Protein AF-A0A9Y1Z9E9-F1 (afdb_monomer_lite)

Structure (mmCIF, N/CA/C/O backbone):
data_AF-A0A9Y1Z9E9-F1
#
_entry.id   AF-A0A9Y1Z9E9-F1
#
loop_
_atom_site.group_PDB
_atom_site.id
_atom_site.type_symbol
_atom_site.label_atom_id
_atom_site.label_alt_id
_atom_site.label_comp_id
_atom_site.label_asym_id
_atom_site.label_entity_id
_atom_site.label_seq_id
_atom_site.pdbx_PDB_ins_code
_atom_site.Cartn_x
_atom_site.Cartn_y
_atom_site.Cartn_z
_atom_site.occupancy
_atom_site.B_iso_or_equiv
_atom_site.auth_seq_id
_atom_site.auth_comp_id
_atom_site.auth_asym_id
_atom_site.auth_atom_id
_atom_site.pdbx_PDB_model_num
ATOM 1 N N . MET A 1 1 ? -18.840 10.116 1.399 1.00 80.88 1 MET A N 1
ATOM 2 C CA . MET A 1 1 ? -19.612 9.793 0.166 1.00 80.88 1 MET A CA 1
ATOM 3 C C . MET A 1 1 ? -18.694 8.866 -0.562 1.00 80.88 1 MET A C 1
ATOM 5 O O . MET A 1 1 ? -17.564 9.270 -0.773 1.00 80.88 1 MET A O 1
ATOM 9 N N . THR A 1 2 ? -19.150 7.664 -0.877 1.00 94.00 2 THR A N 1
ATOM 10 C CA . THR A 1 2 ? -18.256 6.650 -1.423 1.00 94.00 2 THR A CA 1
ATOM 11 C C . THR A 1 2 ? -17.860 6.981 -2.855 1.00 94.00 2 THR A C 1
ATOM 13 O O . THR A 1 2 ? -18.730 7.265 -3.682 1.00 94.00 2 THR A O 1
ATOM 16 N N . THR A 1 3 ? -16.559 6.953 -3.114 1.00 98.12 3 THR A N 1
ATOM 17 C CA . THR A 1 3 ? -15.945 7.113 -4.431 1.00 98.12 3 THR A CA 1
ATOM 18 C C . THR A 1 3 ? -15.678 5.729 -5.013 1.00 98.12 3 THR A C 1
ATOM 20 O O . THR A 1 3 ? -15.091 4.873 -4.351 1.00 98.12 3 THR A O 1
ATOM 23 N N . GLU A 1 4 ? -16.144 5.493 -6.236 1.00 98.44 4 GLU A N 1
ATOM 24 C CA . GLU A 1 4 ? -15.923 4.235 -6.951 1.00 98.44 4 GLU A CA 1
ATOM 25 C C . GLU A 1 4 ? -14.548 4.254 -7.623 1.00 98.44 4 GLU A C 1
ATOM 27 O O . GLU A 1 4 ? -14.185 5.246 -8.248 1.00 98.44 4 GLU A O 1
ATOM 32 N N . ILE A 1 5 ? -13.806 3.155 -7.492 1.00 98.56 5 ILE A N 1
ATOM 33 C CA . ILE A 1 5 ? -12.514 2.930 -8.136 1.00 98.56 5 ILE A CA 1
ATOM 34 C C . ILE A 1 5 ? -12.716 1.886 -9.229 1.00 98.56 5 ILE A C 1
ATOM 36 O O . ILE A 1 5 ? -13.008 0.722 -8.935 1.00 98.56 5 ILE A O 1
ATOM 40 N N . SER A 1 6 ? -12.617 2.308 -10.486 1.00 98.19 6 SER A N 1
ATOM 41 C CA . SER A 1 6 ? -12.849 1.453 -11.655 1.00 98.19 6 SER A CA 1
ATOM 42 C C . SER A 1 6 ? -11.613 1.257 -12.528 1.00 98.19 6 SER A C 1
ATOM 44 O O . SER A 1 6 ? -11.530 0.257 -13.249 1.00 98.19 6 SER A O 1
ATOM 46 N N . ASP A 1 7 ? -10.655 2.175 -12.423 1.00 98.12 7 ASP A N 1
ATOM 47 C CA . ASP A 1 7 ? -9.393 2.154 -13.142 1.00 98.12 7 ASP A CA 1
ATOM 48 C C . ASP A 1 7 ? -8.216 2.636 -12.267 1.00 98.12 7 ASP A C 1
ATOM 50 O O . ASP A 1 7 ? -8.367 2.937 -11.077 1.00 98.12 7 ASP A O 1
ATOM 54 N N . TRP A 1 8 ? -7.011 2.667 -12.839 1.00 97.94 8 TRP A N 1
ATOM 55 C CA . TRP A 1 8 ? -5.820 3.089 -12.105 1.00 97.94 8 TRP A CA 1
ATOM 56 C C . TRP A 1 8 ? -5.775 4.597 -11.842 1.00 97.94 8 TRP A C 1
ATOM 58 O O . TRP A 1 8 ? -5.148 5.017 -10.870 1.00 97.94 8 TRP A O 1
ATOM 68 N N . TYR A 1 9 ? -6.447 5.412 -12.658 1.00 97.19 9 TYR A N 1
ATOM 69 C CA . TYR A 1 9 ? -6.540 6.854 -12.432 1.00 97.19 9 TYR A CA 1
ATOM 70 C C . TYR A 1 9 ? -7.414 7.173 -11.222 1.00 97.19 9 TYR A C 1
ATOM 72 O O . TYR A 1 9 ? -7.063 8.046 -10.425 1.00 97.19 9 TYR A O 1
ATOM 80 N N . ASP A 1 10 ? -8.518 6.448 -11.054 1.00 98.31 10 ASP A N 1
ATOM 81 C CA . ASP A 1 10 ? -9.358 6.537 -9.865 1.00 98.31 10 ASP A CA 1
ATOM 82 C C . ASP A 1 10 ? -8.548 6.163 -8.613 1.00 98.31 10 ASP A C 1
ATOM 84 O O . ASP A 1 10 ? -8.591 6.882 -7.612 1.00 98.31 10 ASP A O 1
ATOM 88 N N . LEU A 1 11 ? -7.773 5.068 -8.674 1.00 97.94 11 LEU A N 1
ATOM 89 C CA . LEU A 1 11 ? -6.939 4.617 -7.554 1.00 97.94 11 LEU A CA 1
ATOM 90 C C . LEU A 1 11 ? -5.855 5.647 -7.202 1.00 97.94 11 LEU A C 1
ATOM 92 O O . LEU A 1 11 ? -5.634 5.934 -6.027 1.00 97.94 11 LEU A O 1
ATOM 96 N N . ASP A 1 12 ? -5.189 6.220 -8.205 1.00 97.31 12 ASP A N 1
ATOM 97 C CA . ASP A 1 12 ? -4.167 7.253 -8.007 1.00 97.31 12 ASP A CA 1
ATOM 98 C C . ASP A 1 12 ? -4.757 8.556 -7.440 1.00 97.31 12 ASP A C 1
ATOM 100 O O . ASP A 1 12 ? -4.150 9.206 -6.589 1.00 97.31 12 ASP A O 1
ATOM 104 N N . SER A 1 13 ? -5.998 8.892 -7.807 1.00 97.31 13 SER A N 1
ATOM 105 C CA . SER A 1 13 ? -6.702 10.086 -7.314 1.00 97.31 13 SER A CA 1
ATOM 106 C C . SER A 1 13 ? -6.998 10.049 -5.807 1.00 97.31 13 SER A C 1
ATOM 108 O O . SER A 1 13 ? -7.330 11.080 -5.221 1.00 97.31 13 SER A O 1
ATOM 110 N N . ILE A 1 14 ? -6.834 8.901 -5.135 1.00 98.19 14 ILE A N 1
ATOM 111 C CA . ILE A 1 14 ? -6.926 8.799 -3.667 1.00 98.19 14 ILE A CA 1
ATOM 112 C C . ILE A 1 14 ? -5.911 9.720 -2.972 1.00 98.19 14 ILE A C 1
ATOM 114 O O . ILE A 1 14 ? -6.175 10.204 -1.870 1.00 98.19 14 ILE A O 1
ATOM 118 N N . ARG A 1 15 ? -4.783 10.039 -3.623 1.00 96.88 15 ARG A N 1
ATOM 119 C CA . ARG A 1 15 ? -3.789 11.003 -3.113 1.00 96.88 15 ARG A CA 1
ATOM 120 C C . ARG A 1 15 ? -4.385 12.374 -2.790 1.00 96.88 15 ARG A C 1
ATOM 122 O O . ARG A 1 15 ? -3.867 13.061 -1.913 1.00 96.88 15 ARG A O 1
ATOM 129 N N . ASP A 1 16 ? -5.462 12.764 -3.470 1.00 97.31 16 ASP A N 1
ATOM 130 C CA . ASP A 1 16 ? -6.105 14.065 -3.281 1.00 97.31 16 ASP A CA 1
ATOM 131 C C . ASP A 1 16 ? -7.059 14.105 -2.069 1.00 97.31 16 ASP A C 1
ATOM 133 O O . ASP A 1 16 ? -7.391 15.194 -1.591 1.00 97.31 16 ASP A O 1
ATOM 137 N N . ASP A 1 17 ? -7.495 12.948 -1.549 1.00 97.94 17 ASP A N 1
ATOM 138 C CA . ASP A 1 17 ? -8.372 12.844 -0.371 1.00 97.94 17 ASP A CA 1
ATOM 139 C C . ASP A 1 17 ? -8.129 11.559 0.443 1.00 97.94 17 ASP A C 1
ATOM 141 O O . ASP A 1 17 ? -8.941 10.642 0.505 1.00 97.94 17 ASP A O 1
ATOM 145 N N . LEU A 1 18 ? -7.026 11.515 1.184 1.00 98.31 18 LEU A N 1
ATOM 146 C CA . LEU A 1 18 ? -6.625 10.356 1.998 1.00 98.31 18 LEU A CA 1
ATOM 147 C C . LEU A 1 18 ? -7.581 9.996 3.163 1.00 98.31 18 LEU A C 1
ATOM 149 O O . LEU A 1 18 ? -7.313 9.061 3.922 1.00 98.31 18 LEU A O 1
ATOM 153 N N . SER A 1 19 ? -8.682 10.735 3.326 1.00 98.06 19 SER A N 1
ATOM 154 C CA . SER A 1 19 ? -9.713 10.513 4.345 1.00 98.06 19 SER A CA 1
ATOM 155 C C . SER A 1 19 ? -11.054 10.022 3.789 1.00 98.06 19 SER A C 1
ATOM 157 O O . SER A 1 19 ? -12.000 9.860 4.561 1.00 98.06 19 SER A O 1
ATOM 159 N N . GLY A 1 20 ? -11.149 9.816 2.472 1.00 97.69 20 GLY A N 1
ATOM 160 C CA . GLY A 1 20 ? -12.379 9.422 1.791 1.00 97.69 20 GLY A CA 1
ATOM 161 C C . GLY A 1 20 ? -12.817 7.971 2.028 1.00 97.69 20 GLY A C 1
ATOM 162 O O . GLY A 1 20 ? -12.071 7.142 2.545 1.00 97.69 20 GLY A O 1
ATOM 163 N N . ASP A 1 21 ? -14.044 7.667 1.595 1.00 98.12 21 ASP A N 1
ATOM 164 C CA . ASP A 1 21 ? -14.574 6.301 1.548 1.00 98.12 21 ASP A CA 1
ATOM 165 C C . ASP A 1 21 ? -14.439 5.778 0.109 1.00 98.12 21 ASP A C 1
ATOM 167 O O . ASP A 1 21 ? -14.992 6.383 -0.816 1.00 98.12 21 ASP A O 1
ATOM 171 N N . TYR A 1 22 ? -13.757 4.654 -0.092 1.00 98.69 22 TYR A N 1
ATOM 172 C CA . TYR A 1 22 ? -13.450 4.113 -1.416 1.00 98.69 22 TYR A CA 1
ATOM 173 C C . TYR A 1 22 ? -13.987 2.703 -1.590 1.00 98.69 22 TYR A C 1
ATOM 175 O O . TYR A 1 22 ? -13.890 1.868 -0.689 1.00 98.69 22 TYR A O 1
ATOM 183 N N . VAL A 1 23 ? -14.528 2.429 -2.775 1.00 98.75 23 VAL A N 1
ATOM 184 C CA . VAL A 1 23 ? -14.994 1.096 -3.142 1.00 98.75 23 VAL A CA 1
ATOM 185 C C . VAL A 1 23 ? -14.421 0.680 -4.488 1.00 98.75 23 VAL A C 1
ATOM 187 O O . VAL A 1 23 ? -14.610 1.360 -5.494 1.00 98.75 23 VAL A O 1
ATOM 190 N N . LEU A 1 24 ? -13.733 -0.456 -4.513 1.00 98.56 24 LEU A N 1
ATOM 191 C CA . LEU A 1 24 ? -13.261 -1.063 -5.749 1.00 98.56 24 LEU A CA 1
ATOM 192 C C . LEU A 1 24 ? -14.452 -1.724 -6.453 1.00 98.56 24 LEU A C 1
ATOM 194 O O . LEU A 1 24 ? -15.155 -2.550 -5.861 1.00 98.56 24 LEU A O 1
ATOM 198 N N . VAL A 1 25 ? -14.713 -1.329 -7.699 1.00 98.50 25 VAL A N 1
ATOM 199 C CA . VAL A 1 25 ? -15.854 -1.822 -8.499 1.00 98.50 25 VAL A CA 1
ATOM 200 C C . VAL A 1 25 ? -15.427 -2.630 -9.723 1.00 98.50 25 VAL A C 1
ATOM 202 O O . VAL A 1 25 ? -16.279 -3.115 -10.470 1.00 98.50 25 VAL A O 1
ATOM 205 N N . ASN A 1 26 ? -14.120 -2.764 -9.937 1.00 98.25 26 ASN A N 1
ATOM 206 C CA . ASN A 1 26 ? -13.523 -3.516 -11.028 1.00 98.25 26 ASN A CA 1
ATOM 207 C C . ASN A 1 26 ? -12.147 -4.056 -10.615 1.00 98.25 26 ASN A C 1
ATOM 209 O O . ASN A 1 26 ? -11.481 -3.459 -9.771 1.00 98.25 26 ASN A O 1
ATOM 213 N N . ASP A 1 27 ? -11.717 -5.157 -11.230 1.00 98.56 27 ASP A N 1
ATOM 214 C CA . ASP A 1 27 ? -10.333 -5.613 -11.093 1.00 98.56 27 ASP A CA 1
ATOM 215 C C . ASP A 1 27 ? -9.402 -4.640 -11.843 1.00 98.56 27 ASP A C 1
ATOM 217 O O . ASP A 1 27 ? -9.706 -4.196 -12.954 1.00 98.56 27 ASP A O 1
ATOM 221 N N . LEU A 1 28 ? -8.273 -4.288 -11.230 1.00 98.38 28 LEU A N 1
ATOM 222 C CA . LEU A 1 28 ? -7.243 -3.446 -11.832 1.00 98.38 28 LEU A CA 1
ATOM 223 C C . LEU A 1 28 ? -6.058 -4.324 -12.217 1.00 98.38 28 LEU A C 1
ATOM 225 O O . LEU A 1 28 ? -5.401 -4.879 -11.340 1.00 98.38 28 LEU A O 1
ATOM 229 N N . ASP A 1 29 ? -5.780 -4.443 -13.510 1.00 97.00 29 ASP A N 1
ATOM 230 C CA . ASP A 1 29 ? -4.653 -5.208 -14.045 1.00 97.00 29 ASP A CA 1
ATOM 231 C C . ASP A 1 29 ? -3.905 -4.407 -15.127 1.00 97.00 29 ASP A C 1
ATOM 233 O O . ASP A 1 29 ? -4.102 -3.195 -15.258 1.00 97.00 29 ASP A O 1
ATOM 237 N N . GLU A 1 30 ? -3.018 -5.071 -15.874 1.00 95.25 30 GLU A N 1
ATOM 238 C CA . GLU A 1 30 ? -2.207 -4.443 -16.924 1.00 95.25 30 GLU A CA 1
ATOM 239 C C . GLU A 1 30 ? -3.012 -3.916 -18.125 1.00 95.25 30 GLU A C 1
ATOM 241 O O . GLU A 1 30 ? -2.510 -3.070 -18.872 1.00 95.25 30 GLU A O 1
ATOM 246 N N . ASP A 1 31 ? -4.247 -4.394 -18.307 1.00 96.25 31 ASP A N 1
ATOM 247 C CA . ASP A 1 31 ? -5.159 -3.998 -19.381 1.00 96.25 31 ASP A CA 1
ATOM 248 C C . ASP A 1 31 ? -6.159 -2.911 -18.930 1.00 96.25 31 ASP A C 1
ATOM 250 O O . ASP A 1 31 ? -6.836 -2.314 -19.775 1.00 96.25 31 ASP A O 1
ATOM 254 N N . THR A 1 32 ? -6.262 -2.632 -17.625 1.00 96.88 32 THR A N 1
ATOM 255 C CA . THR A 1 32 ? -7.117 -1.565 -17.088 1.00 96.88 32 THR A CA 1
ATOM 256 C C . THR A 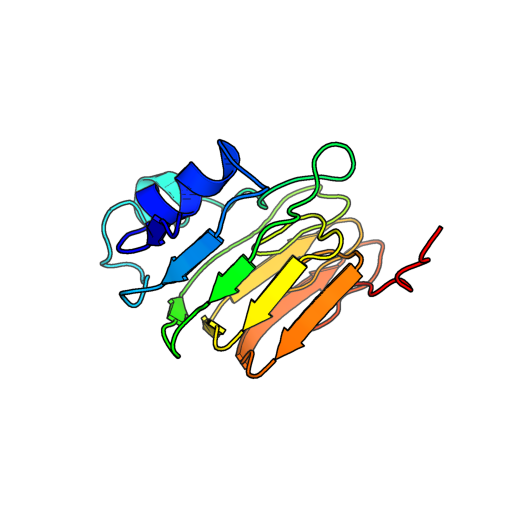1 32 ? -6.514 -0.178 -17.347 1.00 96.88 32 THR A C 1
ATOM 258 O O . THR A 1 32 ? -5.307 0.042 -17.211 1.00 96.88 32 THR A O 1
ATOM 261 N N . ASP A 1 33 ? -7.368 0.787 -17.709 1.00 97.31 33 ASP A N 1
ATOM 262 C CA . ASP A 1 33 ? -6.957 2.149 -18.062 1.00 97.31 33 ASP A CA 1
ATOM 263 C C . ASP A 1 33 ? -6.066 2.784 -16.974 1.00 97.31 33 ASP A C 1
ATOM 265 O O . ASP A 1 33 ? -6.316 2.669 -15.773 1.00 97.31 33 ASP A O 1
ATOM 269 N N . GLY A 1 34 ? -4.993 3.449 -17.410 1.00 95.31 34 GLY A N 1
ATOM 270 C CA . GLY A 1 34 ? -4.030 4.129 -16.543 1.00 95.31 34 GLY A CA 1
ATOM 271 C C . GLY A 1 34 ? -2.889 3.262 -16.011 1.00 95.31 34 GLY A C 1
ATOM 272 O O . GLY A 1 34 ? -1.931 3.835 -15.491 1.00 95.31 34 GLY A O 1
ATOM 273 N N . TYR A 1 35 ? -2.914 1.927 -16.179 1.00 94.38 35 TYR A N 1
ATOM 274 C CA . TYR A 1 35 ? -1.856 1.050 -15.654 1.00 94.38 35 TYR A CA 1
ATOM 275 C C . TYR A 1 35 ? -0.465 1.553 -16.038 1.00 94.38 35 TYR A C 1
ATOM 277 O O . TYR A 1 35 ? 0.355 1.826 -15.168 1.00 94.38 35 TYR A O 1
ATOM 285 N N . SER A 1 36 ? -0.208 1.761 -17.331 1.00 91.62 36 SER A N 1
ATOM 286 C CA . SER A 1 36 ? 1.117 2.148 -17.827 1.00 91.62 36 SER A CA 1
AT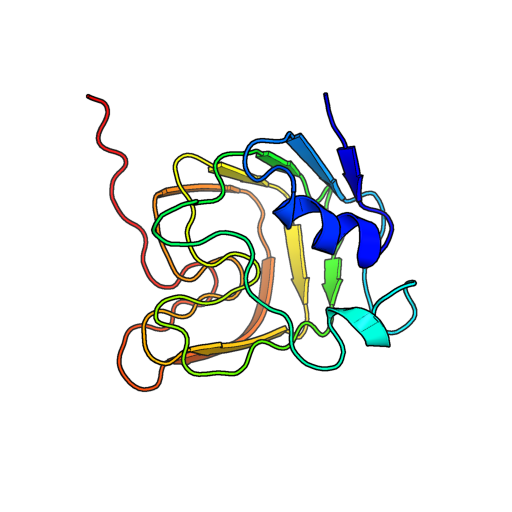OM 287 C C . SER A 1 36 ? 1.571 3.557 -17.432 1.00 91.62 36 SER A C 1
ATOM 289 O O . SER A 1 36 ? 2.752 3.876 -17.563 1.00 91.62 36 SER A O 1
ATOM 291 N N . GLU A 1 37 ? 0.649 4.400 -16.972 1.00 89.31 37 GLU A N 1
ATOM 292 C CA . GLU A 1 37 ? 0.907 5.787 -16.601 1.00 89.31 37 GLU A CA 1
ATOM 293 C C . GLU A 1 37 ? 1.163 5.963 -15.103 1.00 89.31 37 GLU A C 1
ATOM 295 O O . GLU A 1 37 ? 1.980 6.814 -14.750 1.00 89.31 37 GLU A O 1
ATOM 300 N N . VAL A 1 38 ? 0.503 5.174 -14.244 1.00 85.00 38 VAL A N 1
ATOM 301 C CA . VAL A 1 38 ? 0.585 5.349 -12.779 1.00 85.00 38 VAL A CA 1
ATOM 302 C C . VAL A 1 38 ? 1.113 4.136 -12.006 1.00 85.00 38 VAL A C 1
ATOM 304 O O . VAL A 1 38 ? 1.613 4.318 -10.902 1.00 85.00 38 VAL A O 1
ATOM 307 N N . SER A 1 39 ? 1.042 2.908 -12.541 1.00 76.06 39 SER A N 1
ATOM 308 C CA . SER A 1 39 ? 1.454 1.691 -11.809 1.00 76.06 39 SER A CA 1
ATOM 309 C C . SER A 1 39 ? 2.527 0.861 -12.515 1.00 76.06 39 SER A C 1
ATOM 311 O O . SER A 1 39 ? 3.517 0.482 -11.898 1.00 76.06 39 SER A O 1
ATOM 313 N N . GLY A 1 40 ? 2.395 0.639 -13.823 1.00 68.75 40 GLY A N 1
ATOM 314 C CA . GLY A 1 40 ? 3.281 -0.190 -14.646 1.00 68.75 40 GLY A CA 1
ATOM 315 C C . GLY A 1 40 ? 4.695 0.364 -14.847 1.00 68.75 40 GLY A C 1
ATOM 316 O O . GLY A 1 40 ? 5.483 -0.235 -15.578 1.00 68.75 40 GLY A O 1
ATOM 317 N N . LEU A 1 41 ? 5.016 1.505 -14.232 1.00 70.19 41 LEU A N 1
ATOM 318 C CA . LEU A 1 41 ? 6.359 2.083 -14.219 1.00 70.19 41 LEU A CA 1
ATOM 319 C C . LEU A 1 41 ? 6.990 2.069 -12.830 1.00 70.19 41 LEU A C 1
ATOM 321 O O . LEU A 1 41 ? 8.177 1.788 -12.772 1.00 70.19 41 LEU A O 1
ATOM 325 N N . GLU A 1 42 ? 6.218 2.362 -11.779 1.00 90.38 42 GLU A N 1
ATOM 326 C CA . GLU A 1 42 ? 6.555 2.278 -10.349 1.00 90.38 42 GLU A CA 1
ATOM 327 C C . GLU A 1 42 ? 5.407 2.944 -9.569 1.00 90.38 42 GLU A C 1
ATOM 329 O O . GLU A 1 42 ? 5.127 4.126 -9.770 1.00 90.38 42 GLU A O 1
ATOM 334 N N . TRP A 1 43 ? 4.722 2.206 -8.696 1.00 96.00 43 TRP A N 1
ATOM 335 C CA . TRP A 1 43 ? 3.673 2.754 -7.840 1.00 96.00 43 TRP A CA 1
ATOM 336 C C . TRP A 1 43 ? 4.282 3.553 -6.687 1.00 96.00 43 TRP A C 1
ATOM 338 O O . TRP A 1 43 ? 5.047 3.020 -5.880 1.00 96.00 43 TRP A O 1
ATOM 348 N N . GLU A 1 44 ? 3.896 4.821 -6.565 1.00 95.69 44 GLU A N 1
ATOM 349 C CA . GLU A 1 44 ? 4.204 5.626 -5.385 1.00 95.69 44 GLU A CA 1
ATOM 350 C C . GLU A 1 44 ? 3.202 5.285 -4.265 1.00 95.69 44 GLU A C 1
ATOM 352 O O . GLU A 1 44 ? 1.996 5.410 -4.477 1.00 95.69 44 GLU A O 1
ATOM 357 N N . PRO A 1 45 ? 3.629 4.884 -3.058 1.00 97.50 45 PRO A N 1
ATOM 358 C CA . PRO A 1 45 ? 2.701 4.562 -1.974 1.00 97.50 45 PRO A CA 1
ATOM 359 C C . PRO A 1 45 ? 1.723 5.708 -1.656 1.00 97.50 45 PRO A C 1
ATOM 361 O O . PRO A 1 45 ? 2.092 6.882 -1.689 1.00 97.50 45 PRO A O 1
ATOM 364 N N . LEU A 1 46 ? 0.469 5.381 -1.338 1.00 98.00 46 LEU A N 1
ATOM 365 C CA . LEU A 1 46 ? -0.547 6.364 -0.948 1.00 98.00 46 LEU A CA 1
ATOM 366 C C . LEU A 1 46 ? -0.360 6.824 0.504 1.00 98.00 46 LEU A C 1
ATOM 368 O O . LEU A 1 46 ? -0.221 6.002 1.417 1.00 98.00 46 LEU A O 1
ATOM 372 N N . GLY A 1 47 ? -0.426 8.138 0.717 1.00 97.00 47 GLY A N 1
ATOM 373 C CA . GLY A 1 47 ? -0.218 8.771 2.019 1.00 97.00 47 GLY A CA 1
ATOM 374 C C . GLY A 1 47 ? 1.219 8.665 2.528 1.00 97.00 47 GLY A C 1
ATOM 375 O O . GLY A 1 47 ? 2.110 8.143 1.858 1.00 97.00 47 GLY A O 1
ATOM 376 N N . GLY A 1 48 ? 1.441 9.149 3.745 1.00 96.00 48 GLY A N 1
ATOM 377 C CA . GLY A 1 48 ? 2.769 9.255 4.333 1.00 96.00 48 GLY A CA 1
ATOM 378 C C . GLY A 1 48 ? 2.749 9.442 5.850 1.00 96.00 48 GLY A C 1
ATOM 379 O O . GLY A 1 48 ? 1.695 9.417 6.486 1.00 96.00 48 GLY A O 1
ATOM 380 N N . PRO A 1 49 ? 3.924 9.606 6.478 1.00 93.19 49 PRO A N 1
ATOM 381 C CA . PRO A 1 49 ? 4.019 9.799 7.924 1.00 93.19 49 PRO A CA 1
ATOM 382 C C . PRO A 1 49 ? 3.360 11.099 8.414 1.00 93.19 49 PRO A C 1
ATOM 384 O O . PRO A 1 49 ? 2.905 11.140 9.558 1.00 93.19 49 PRO A O 1
ATOM 387 N N . ASP A 1 50 ? 3.305 12.138 7.576 1.00 95.69 50 ASP A N 1
ATOM 388 C CA . ASP A 1 50 ? 2.694 13.436 7.902 1.00 95.69 50 ASP A CA 1
ATOM 389 C C . ASP A 1 50 ? 1.216 13.528 7.469 1.00 95.69 50 ASP A C 1
ATOM 391 O O . ASP A 1 50 ? 0.447 14.326 8.010 1.00 95.69 50 ASP A O 1
ATOM 395 N N . ASP A 1 51 ? 0.814 12.688 6.521 1.00 97.12 51 ASP A N 1
ATOM 396 C CA . ASP A 1 51 ? -0.492 12.615 5.873 1.00 97.12 51 ASP A CA 1
ATOM 397 C C . ASP A 1 51 ? -0.897 11.142 5.665 1.00 97.12 51 ASP A C 1
ATOM 399 O O . ASP A 1 51 ? -0.918 10.635 4.545 1.00 97.12 51 ASP A O 1
ATOM 403 N N . PRO A 1 52 ? -1.176 10.396 6.747 1.00 97.69 52 PRO A N 1
ATOM 404 C CA . PRO A 1 52 ? -1.531 8.988 6.632 1.00 97.69 52 PRO A CA 1
ATOM 405 C C . PRO A 1 52 ? -2.903 8.821 5.974 1.00 97.69 52 PRO A C 1
ATOM 407 O O . PRO A 1 52 ? -3.772 9.687 6.091 1.00 97.6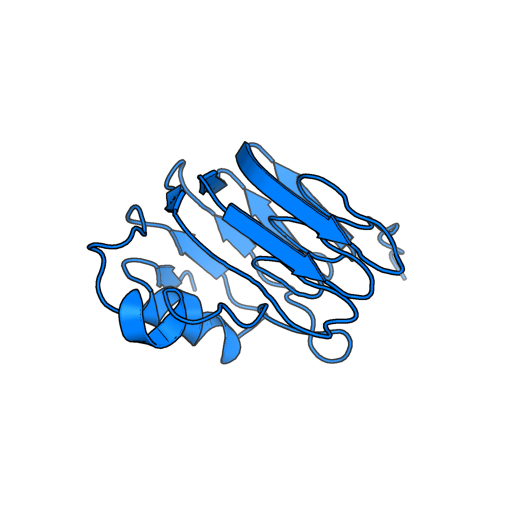9 52 PRO A O 1
ATOM 410 N N . PHE A 1 53 ? -3.136 7.662 5.362 1.00 98.50 53 PHE A N 1
ATOM 411 C CA . PHE A 1 53 ? -4.481 7.287 4.937 1.00 98.50 53 PHE A CA 1
ATOM 412 C C . PHE A 1 53 ? -5.334 6.944 6.167 1.00 98.50 53 PHE A C 1
ATOM 414 O O . PHE A 1 53 ? -4.970 6.079 6.974 1.00 98.50 53 PHE A O 1
ATOM 421 N N . THR A 1 54 ? -6.456 7.645 6.323 1.00 97.69 54 THR A N 1
ATOM 422 C CA . THR A 1 54 ? -7.391 7.503 7.457 1.00 97.69 54 THR A CA 1
ATOM 423 C C . THR A 1 54 ? -8.792 7.084 7.019 1.00 97.69 54 THR A C 1
ATOM 425 O O . THR A 1 54 ? -9.683 7.014 7.861 1.00 97.69 54 THR A O 1
ATOM 428 N N . GLY A 1 55 ? -9.007 6.922 5.714 1.00 97.19 55 GLY A N 1
ATOM 429 C CA . GLY A 1 55 ? -10.297 6.570 5.137 1.00 97.19 55 GLY A CA 1
ATOM 430 C C . GLY A 1 55 ? -10.619 5.077 5.201 1.00 97.19 55 GLY A C 1
ATOM 431 O O . GLY A 1 55 ? -9.898 4.280 5.813 1.00 97.19 55 GLY A O 1
ATOM 432 N N . ASP A 1 56 ? -11.683 4.716 4.491 1.00 97.88 56 ASP A N 1
ATOM 433 C CA . ASP A 1 56 ? -12.165 3.343 4.360 1.00 97.88 56 ASP A CA 1
ATOM 434 C C . ASP A 1 56 ? -11.928 2.841 2.930 1.00 97.88 56 ASP A C 1
ATOM 436 O O . ASP A 1 56 ? -12.156 3.566 1.960 1.00 97.88 56 ASP A O 1
ATOM 440 N N . PHE A 1 57 ? -11.485 1.592 2.783 1.00 98.62 57 PHE A N 1
ATOM 441 C CA . PHE A 1 57 ? -11.256 0.957 1.485 1.00 98.62 57 PHE A CA 1
ATOM 442 C C . PHE A 1 57 ? -11.932 -0.419 1.425 1.00 98.62 57 PHE A C 1
ATOM 444 O O . PHE A 1 57 ? -11.470 -1.394 2.028 1.00 98.62 57 PHE A O 1
ATOM 451 N N . GLU A 1 58 ? -13.022 -0.515 0.664 1.00 98.62 58 GLU A N 1
ATOM 452 C CA . GLU A 1 58 ? -13.768 -1.752 0.428 1.00 98.62 58 GLU A CA 1
ATOM 453 C C . GLU A 1 58 ? -13.438 -2.331 -0.955 1.00 98.62 58 GLU A C 1
ATOM 455 O O . GLU A 1 58 ? -13.829 -1.805 -1.992 1.00 98.62 58 GLU A O 1
ATOM 460 N N . GLY A 1 59 ? -12.740 -3.464 -0.984 1.00 98.25 59 GLY A N 1
ATOM 461 C CA . GLY A 1 59 ? -12.349 -4.131 -2.223 1.00 98.25 59 GLY A CA 1
ATOM 462 C C . GLY A 1 59 ? -13.466 -4.933 -2.901 1.00 98.25 59 GLY A C 1
ATOM 463 O O . GLY A 1 59 ? -13.311 -5.318 -4.050 1.00 98.25 59 GLY A O 1
ATOM 464 N N . GLN A 1 60 ? -14.571 -5.249 -2.211 1.00 97.81 60 GLN A N 1
ATOM 465 C CA . GLN A 1 60 ? -15.664 -6.118 -2.704 1.00 97.81 60 GLN A CA 1
ATOM 466 C C . GLN A 1 60 ? -15.227 -7.484 -3.296 1.00 97.81 60 GLN A C 1
ATOM 468 O O . GLN A 1 60 ? -15.990 -8.144 -4.002 1.00 97.81 60 GLN A O 1
ATOM 473 N N . GLY A 1 61 ? -14.020 -7.957 -2.975 1.00 97.44 61 GLY A N 1
ATOM 474 C CA . GLY A 1 61 ? -13.409 -9.168 -3.526 1.00 97.44 61 GLY A CA 1
ATOM 475 C C . GLY A 1 61 ? -12.648 -8.964 -4.840 1.00 97.44 61 GLY A C 1
ATOM 476 O O . GLY A 1 61 ? -12.122 -9.949 -5.358 1.00 97.44 61 GLY A O 1
ATOM 477 N N . HIS A 1 62 ? -12.586 -7.734 -5.354 1.00 98.69 62 HIS A N 1
ATOM 478 C CA . HIS A 1 62 ? -11.815 -7.362 -6.535 1.00 98.69 62 HIS A CA 1
ATOM 479 C C . HIS A 1 62 ? -10.314 -7.293 -6.252 1.00 98.69 62 HIS A C 1
ATOM 481 O O . HIS A 1 62 ? -9.874 -7.133 -5.102 1.00 98.69 62 HIS A O 1
ATOM 487 N N . ALA A 1 63 ? -9.536 -7.437 -7.322 1.00 98.38 63 ALA A N 1
ATOM 488 C CA . ALA A 1 63 ? -8.085 -7.475 -7.275 1.00 98.38 63 ALA A CA 1
ATOM 489 C C . ALA A 1 63 ? -7.427 -6.198 -7.805 1.00 98.38 63 ALA A C 1
ATOM 491 O O . ALA A 1 63 ? -7.892 -5.597 -8.766 1.00 98.38 63 ALA A O 1
ATOM 492 N N . I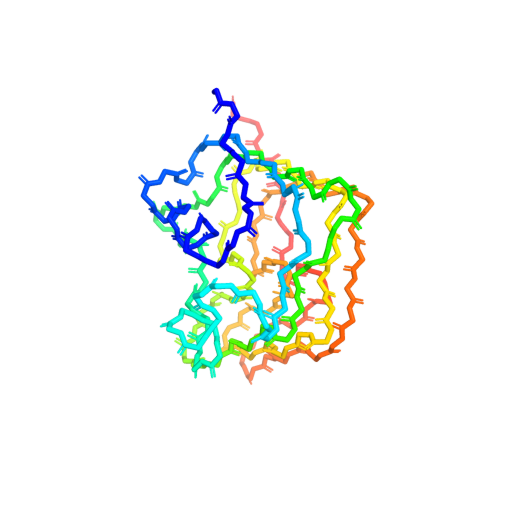LE A 1 64 ? -6.306 -5.834 -7.188 1.00 98.44 64 ILE A N 1
ATOM 493 C CA . ILE A 1 64 ? -5.288 -4.950 -7.756 1.00 98.44 64 ILE A CA 1
ATOM 494 C C . ILE A 1 64 ? -4.099 -5.848 -8.096 1.00 98.44 64 ILE A C 1
ATOM 496 O O . ILE A 1 64 ? -3.531 -6.493 -7.205 1.00 98.44 64 ILE A O 1
ATOM 500 N N . GLU A 1 65 ? -3.768 -5.943 -9.379 1.00 97.81 65 GLU A N 1
ATOM 501 C CA . GLU A 1 65 ? -2.821 -6.909 -9.927 1.00 97.81 65 GLU A CA 1
ATOM 502 C C . GLU A 1 65 ? -1.565 -6.237 -10.489 1.00 97.81 65 GLU A C 1
ATOM 504 O O . GLU A 1 65 ? -1.627 -5.168 -11.091 1.00 97.81 65 GLU A O 1
ATOM 509 N N . GLY A 1 66 ? -0.407 -6.881 -10.313 1.00 95.12 66 GLY A N 1
ATOM 510 C CA . GLY A 1 66 ? 0.834 -6.468 -10.979 1.00 95.12 66 GLY A CA 1
ATOM 511 C C . GLY A 1 66 ? 1.388 -5.113 -10.525 1.00 95.12 66 GLY A C 1
ATOM 512 O O . GLY A 1 66 ? 2.158 -4.490 -11.259 1.00 95.12 66 GLY A O 1
ATOM 513 N N . MET A 1 67 ? 0.997 -4.643 -9.336 1.00 96.06 67 MET A N 1
ATOM 514 C CA . MET A 1 67 ? 1.537 -3.429 -8.722 1.00 96.06 67 MET A CA 1
ATOM 515 C C . MET A 1 67 ? 2.994 -3.654 -8.305 1.00 96.06 67 MET A C 1
ATOM 517 O O . MET A 1 67 ? 3.287 -4.589 -7.559 1.00 96.06 67 MET A O 1
ATOM 521 N N . THR A 1 68 ? 3.889 -2.768 -8.738 1.00 96.25 68 THR A N 1
ATOM 522 C CA . THR A 1 68 ? 5.307 -2.780 -8.349 1.00 96.25 68 THR A CA 1
ATOM 523 C C . THR A 1 68 ? 5.645 -1.505 -7.588 1.00 96.25 68 THR A C 1
ATOM 525 O O . THR A 1 68 ? 5.345 -0.420 -8.070 1.00 96.25 68 THR A O 1
ATOM 528 N N . VAL A 1 69 ? 6.274 -1.623 -6.422 1.00 96.38 69 VAL A N 1
ATOM 529 C CA . VAL A 1 69 ? 6.785 -0.511 -5.613 1.00 96.38 69 VAL A CA 1
ATOM 530 C C . VAL A 1 69 ? 8.277 -0.735 -5.422 1.00 96.38 69 VAL A C 1
ATOM 532 O O . VAL A 1 69 ? 8.674 -1.728 -4.817 1.00 96.38 69 VAL A O 1
ATOM 535 N N . SER A 1 70 ? 9.098 0.191 -5.904 1.00 90.62 70 SER A N 1
ATOM 536 C CA . SER A 1 70 ? 10.544 0.183 -5.690 1.00 90.62 70 SER A CA 1
ATOM 537 C C . SER A 1 70 ? 11.049 1.593 -5.410 1.00 90.62 70 SER A C 1
ATOM 539 O O . SER A 1 70 ? 10.501 2.573 -5.909 1.00 90.62 70 SER A O 1
ATOM 541 N N . GLY A 1 71 ? 12.074 1.706 -4.564 1.00 85.25 71 GLY A N 1
ATOM 542 C CA . GLY A 1 71 ? 12.682 2.984 -4.199 1.00 85.25 71 GLY A CA 1
ATOM 543 C C . GLY A 1 71 ? 13.098 3.074 -2.732 1.00 85.25 71 GLY A C 1
ATOM 544 O O . GLY A 1 71 ? 12.817 2.191 -1.919 1.00 85.25 71 GLY A O 1
ATOM 545 N N . ASP A 1 72 ? 13.754 4.184 -2.395 1.00 91.25 72 ASP A N 1
ATOM 546 C CA . ASP A 1 72 ? 14.250 4.486 -1.046 1.00 91.25 72 ASP A CA 1
ATOM 547 C C . ASP A 1 72 ? 13.103 5.009 -0.151 1.00 91.25 72 ASP A C 1
ATOM 549 O O . ASP A 1 72 ? 13.063 6.177 0.242 1.00 91.25 72 ASP A O 1
ATOM 553 N N . TYR A 1 73 ? 12.109 4.155 0.114 1.00 95.69 73 TYR A N 1
ATOM 554 C CA . TYR A 1 73 ? 10.971 4.465 0.984 1.00 95.69 73 TYR A CA 1
ATOM 555 C C . TYR A 1 73 ? 11.206 3.981 2.422 1.00 95.69 73 TYR A C 1
ATOM 557 O O . TYR A 1 73 ? 11.479 2.804 2.666 1.00 95.69 73 TYR A O 1
ATOM 565 N N . ASP A 1 74 ? 10.977 4.861 3.402 1.00 96.31 74 ASP A N 1
ATOM 566 C CA . ASP A 1 74 ? 10.953 4.492 4.828 1.00 96.31 74 ASP A CA 1
ATOM 567 C C . ASP A 1 74 ? 9.779 3.555 5.171 1.00 96.31 74 ASP A C 1
ATOM 569 O O . ASP A 1 74 ? 9.853 2.756 6.111 1.00 96.31 74 ASP A O 1
ATOM 573 N N . ALA A 1 75 ? 8.674 3.660 4.429 1.00 97.06 75 ALA A N 1
ATOM 574 C CA . ALA A 1 75 ? 7.495 2.814 4.557 1.00 97.06 75 ALA A CA 1
ATOM 575 C C . ALA A 1 75 ? 6.780 2.683 3.203 1.00 97.06 75 ALA A C 1
ATOM 577 O O . ALA A 1 75 ? 6.415 3.703 2.614 1.00 97.06 75 ALA A O 1
ATOM 578 N N . ALA A 1 76 ? 6.561 1.456 2.719 1.00 97.75 76 ALA A N 1
ATOM 579 C CA . ALA A 1 76 ? 6.008 1.223 1.383 1.00 97.75 76 ALA A CA 1
ATOM 580 C C . ALA A 1 76 ? 5.021 0.048 1.302 1.00 97.75 76 ALA A C 1
ATOM 582 O O . ALA A 1 76 ? 5.094 -0.908 2.080 1.00 97.75 76 ALA A O 1
ATOM 583 N N . GLY A 1 77 ? 4.117 0.159 0.328 1.00 97.94 77 GLY A N 1
ATOM 584 C CA . GLY A 1 77 ? 2.997 -0.727 0.020 1.00 97.94 77 GLY A CA 1
ATOM 585 C C . GLY A 1 77 ? 2.045 -0.043 -0.958 1.00 97.94 77 GLY A C 1
ATOM 586 O O . GLY A 1 77 ? 2.402 0.989 -1.530 1.00 97.94 77 GLY A O 1
ATOM 587 N N . LEU A 1 78 ? 0.812 -0.545 -1.090 1.00 98.25 78 LEU A N 1
ATOM 588 C CA . LEU A 1 78 ? -0.267 0.246 -1.702 1.00 98.25 78 LEU A CA 1
ATOM 589 C C . LEU A 1 78 ? -0.405 1.596 -0.974 1.00 98.25 78 LEU A C 1
ATOM 591 O O . LEU A 1 78 ? -0.467 2.645 -1.614 1.00 98.25 78 LEU A O 1
ATOM 595 N N . PHE A 1 79 ? -0.356 1.557 0.360 1.00 98.44 79 PHE A N 1
ATOM 596 C CA . PHE A 1 79 ? -0.268 2.717 1.243 1.00 98.44 79 PHE A CA 1
ATOM 597 C C . PHE A 1 79 ? 1.113 2.800 1.914 1.00 98.44 79 PHE A C 1
ATOM 599 O O . PHE A 1 79 ? 1.720 1.783 2.251 1.00 98.44 79 PHE A O 1
ATOM 606 N N . SER A 1 80 ? 1.612 4.004 2.190 1.00 98.06 80 SER A N 1
ATOM 607 C CA . SER A 1 80 ? 2.802 4.161 3.037 1.00 98.06 80 SER A CA 1
ATOM 608 C C . SER A 1 80 ? 2.438 3.939 4.509 1.00 98.06 80 SER A C 1
ATOM 610 O O . SER A 1 80 ? 2.917 2.996 5.150 1.00 98.06 80 SER A O 1
ATOM 612 N N . VAL A 1 81 ? 1.537 4.779 5.035 1.00 97.94 81 VAL A N 1
ATOM 613 C CA . VAL A 1 81 ? 1.133 4.790 6.446 1.00 97.94 81 VAL A CA 1
ATOM 614 C C . VAL A 1 81 ? -0.388 4.825 6.573 1.00 97.94 81 VAL A C 1
ATOM 616 O O . VAL A 1 81 ? -1.059 5.636 5.938 1.00 97.94 81 VAL A O 1
ATOM 619 N N . LEU A 1 82 ? -0.921 3.969 7.447 1.00 97.88 82 LEU A N 1
ATOM 620 C CA . LEU A 1 82 ? -2.337 3.926 7.818 1.00 97.88 82 LEU A CA 1
ATOM 621 C C . LEU A 1 82 ? -2.564 4.505 9.222 1.00 97.88 82 LEU A C 1
ATOM 623 O O . LEU A 1 82 ? -1.802 4.224 10.155 1.00 97.88 82 LEU A O 1
ATOM 627 N N . ALA A 1 83 ? -3.649 5.252 9.415 1.00 96.81 83 ALA A N 1
ATOM 628 C CA . ALA A 1 83 ? -4.040 5.778 10.720 1.00 96.81 83 ALA A CA 1
ATOM 629 C C . ALA A 1 83 ? -5.547 5.625 10.968 1.00 96.81 83 ALA A C 1
ATOM 631 O O . ALA A 1 83 ? -6.350 6.457 10.568 1.00 96.81 83 ALA A O 1
ATOM 632 N N . GLY A 1 84 ? -5.930 4.558 11.671 1.00 95.06 84 GLY A N 1
ATOM 633 C CA . GLY A 1 84 ? -7.325 4.262 11.999 1.00 95.06 84 GLY A CA 1
ATOM 634 C C . GLY A 1 84 ? -8.174 3.817 10.805 1.00 95.06 84 GLY A C 1
ATOM 635 O O . GLY A 1 84 ? -9.387 3.756 10.954 1.00 95.06 84 GLY A O 1
ATOM 636 N N . ALA A 1 85 ? -7.552 3.497 9.668 1.00 96.19 85 ALA A N 1
ATOM 637 C CA . ALA A 1 85 ? -8.238 3.103 8.440 1.00 96.19 85 ALA A CA 1
ATOM 638 C C . ALA A 1 85 ? -8.943 1.741 8.565 1.00 96.19 85 ALA A C 1
ATOM 640 O O . ALA A 1 85 ? -8.450 0.838 9.258 1.00 96.19 85 ALA A O 1
ATOM 641 N N . GLU A 1 86 ? -10.045 1.557 7.839 1.00 97.31 86 GLU A N 1
ATOM 642 C CA . GLU A 1 86 ? -10.710 0.263 7.665 1.00 97.31 86 GLU A CA 1
ATOM 643 C C . GLU A 1 86 ? -10.488 -0.260 6.240 1.00 97.31 86 GLU A C 1
ATOM 645 O O . GLU A 1 86 ? -10.833 0.387 5.257 1.00 97.31 86 GLU A O 1
ATOM 650 N N . ILE A 1 87 ? -9.894 -1.448 6.110 1.00 98.25 87 ILE A N 1
ATOM 651 C CA . ILE A 1 87 ? -9.608 -2.065 4.810 1.00 98.25 87 ILE A CA 1
ATOM 652 C C . ILE A 1 87 ? -10.224 -3.456 4.776 1.00 98.25 87 ILE A C 1
ATOM 654 O O . ILE A 1 87 ? -9.850 -4.346 5.554 1.00 98.25 87 ILE A O 1
ATOM 658 N N . THR A 1 88 ? -11.164 -3.665 3.856 1.00 98.50 88 THR A N 1
ATOM 659 C CA . THR A 1 88 ? -11.934 -4.908 3.785 1.00 98.50 88 THR A CA 1
ATOM 660 C C . THR A 1 88 ? -12.015 -5.482 2.378 1.00 98.50 88 THR A C 1
ATOM 662 O O . THR A 1 88 ? -12.097 -4.757 1.395 1.00 98.50 88 THR A O 1
ATOM 665 N N . GLY A 1 89 ? -11.992 -6.813 2.267 1.00 98.12 89 GLY A N 1
ATOM 666 C CA . GLY A 1 89 ? -12.337 -7.521 1.029 1.00 98.12 89 GLY A CA 1
ATOM 667 C C . GLY A 1 89 ? -11.442 -7.216 -0.177 1.00 98.12 89 GLY A C 1
ATOM 668 O O . GLY A 1 89 ? -11.908 -7.339 -1.301 1.00 98.12 89 GLY A O 1
ATOM 669 N N . LEU A 1 90 ? -10.196 -6.795 0.036 1.00 98.25 90 LEU A N 1
ATOM 670 C CA . LEU A 1 90 ? -9.257 -6.442 -1.031 1.00 98.25 90 LEU A CA 1
ATOM 671 C C . LEU A 1 90 ? -8.335 -7.615 -1.383 1.00 98.25 90 LEU A C 1
ATOM 673 O O . LEU A 1 90 ? -7.811 -8.297 -0.496 1.00 98.25 90 LEU A O 1
ATOM 677 N N . VAL A 1 91 ? -8.091 -7.821 -2.675 1.00 98.69 91 VAL A N 1
ATOM 678 C CA . VAL A 1 91 ? -7.081 -8.762 -3.168 1.00 98.69 91 VAL A CA 1
ATOM 679 C C . VAL A 1 91 ? -5.918 -7.979 -3.777 1.00 98.69 91 VAL A C 1
ATOM 681 O O . VAL A 1 91 ? -6.104 -7.211 -4.707 1.00 98.69 91 VAL A O 1
ATOM 684 N N . LEU A 1 92 ? -4.707 -8.186 -3.268 1.00 98.56 92 LEU A N 1
ATOM 685 C CA . LEU A 1 92 ? -3.470 -7.716 -3.891 1.00 98.56 92 LEU A CA 1
ATOM 686 C C . LEU A 1 92 ? -2.792 -8.917 -4.543 1.00 98.56 92 LEU A C 1
ATOM 688 O O . LEU A 1 92 ? -2.394 -9.865 -3.854 1.00 98.56 92 LEU A O 1
ATOM 692 N N . LYS A 1 93 ? -2.719 -8.926 -5.869 1.00 98.44 93 LYS A N 1
ATOM 693 C CA . LYS A 1 93 ? -2.283 -10.096 -6.628 1.00 98.44 93 LYS A CA 1
ATOM 694 C C . LYS A 1 93 ? -1.012 -9.819 -7.413 1.00 98.44 93 LYS A C 1
ATOM 696 O O . LYS A 1 93 ? -0.898 -8.800 -8.077 1.00 98.44 93 LYS A O 1
ATOM 701 N N . ASP A 1 94 ? -0.074 -10.758 -7.321 1.00 97.12 94 ASP A N 1
ATOM 702 C CA . ASP A 1 94 ? 1.209 -10.699 -8.021 1.00 97.12 94 ASP A CA 1
ATOM 703 C C . ASP A 1 94 ? 1.924 -9.344 -7.835 1.00 97.12 94 ASP A C 1
ATOM 705 O O . ASP A 1 94 ? 2.451 -8.773 -8.786 1.00 97.12 94 ASP A O 1
ATOM 709 N N . VAL A 1 95 ? 1.906 -8.815 -6.603 1.00 97.50 95 VAL A N 1
ATOM 710 C CA . VAL A 1 95 ? 2.573 -7.545 -6.274 1.00 97.50 95 VAL A CA 1
ATOM 711 C C . VAL A 1 95 ? 4.068 -7.741 -6.041 1.00 97.50 95 VAL A C 1
ATOM 713 O O . VAL A 1 95 ? 4.497 -8.804 -5.591 1.00 97.50 95 VAL A O 1
ATOM 716 N N . ASP A 1 96 ? 4.854 -6.701 -6.278 1.00 97.31 96 ASP A N 1
ATOM 717 C CA . ASP A 1 96 ? 6.279 -6.676 -5.956 1.00 97.31 96 ASP A CA 1
ATOM 718 C C . ASP A 1 96 ? 6.596 -5.400 -5.175 1.00 97.31 96 ASP A C 1
ATOM 720 O O . ASP A 1 96 ? 6.501 -4.304 -5.715 1.00 97.31 96 ASP A O 1
ATOM 724 N N . VAL A 1 97 ? 6.873 -5.519 -3.875 1.00 98.12 97 VAL A N 1
ATOM 725 C CA . VAL A 1 97 ? 7.072 -4.363 -2.988 1.00 98.12 97 VAL A CA 1
ATOM 726 C C . VAL A 1 97 ? 8.448 -4.409 -2.344 1.00 98.12 97 VAL A C 1
ATOM 728 O O . VAL A 1 97 ? 8.733 -5.302 -1.548 1.00 98.12 97 VAL A O 1
ATOM 731 N N . GLU A 1 98 ? 9.253 -3.387 -2.609 1.00 97.50 98 GLU A N 1
ATOM 732 C CA . GLU A 1 98 ? 10.542 -3.127 -1.978 1.00 97.50 98 GLU A CA 1
ATOM 733 C C . GLU A 1 98 ? 10.504 -1.790 -1.218 1.00 97.50 98 GLU A C 1
ATOM 735 O O . GLU A 1 98 ? 9.977 -0.788 -1.705 1.00 97.50 98 GLU A O 1
ATOM 740 N N . ALA A 1 99 ? 11.071 -1.770 -0.010 1.00 97.38 99 ALA A N 1
ATOM 741 C CA . ALA A 1 99 ? 11.294 -0.548 0.764 1.00 97.38 99 ALA A CA 1
ATOM 742 C C . ALA A 1 99 ? 12.663 -0.576 1.460 1.00 97.38 99 ALA A C 1
ATOM 744 O O . ALA A 1 99 ? 13.146 -1.643 1.852 1.00 97.38 99 ALA A O 1
ATOM 745 N N . GLU A 1 100 ? 13.255 0.593 1.714 1.00 96.88 100 GLU A N 1
ATOM 746 C CA . GLU A 1 100 ? 14.430 0.692 2.589 1.00 96.88 100 GLU A CA 1
ATOM 747 C C . GLU A 1 100 ? 14.039 0.336 4.028 1.00 96.88 100 GLU A C 1
ATOM 749 O O . GLU A 1 100 ? 14.607 -0.567 4.645 1.00 96.88 100 GLU A O 1
ATOM 754 N N . GLY A 1 101 ? 12.996 0.991 4.540 1.00 96.50 101 GLY A N 1
ATOM 755 C CA . GLY A 1 101 ? 12.507 0.793 5.896 1.00 96.50 101 GLY A CA 1
ATOM 756 C C . GLY A 1 101 ? 11.488 -0.340 5.996 1.00 96.50 101 GLY A C 1
ATOM 757 O O . GLY A 1 101 ? 11.821 -1.522 6.028 1.00 96.50 101 GLY A O 1
ATOM 758 N N . THR A 1 102 ? 10.216 0.005 6.150 1.00 97.44 102 THR A N 1
ATOM 759 C CA . THR A 1 102 ? 9.153 -0.951 6.476 1.00 97.44 102 THR A CA 1
ATOM 760 C C . THR A 1 102 ? 8.314 -1.274 5.241 1.00 97.44 102 THR A C 1
ATOM 762 O O . THR A 1 102 ? 7.660 -0.396 4.693 1.00 97.44 102 THR A O 1
ATOM 765 N N . ALA A 1 103 ? 8.277 -2.536 4.827 1.00 98.19 103 ALA A N 1
ATOM 766 C CA . ALA A 1 103 ? 7.550 -2.968 3.638 1.00 98.19 103 ALA A CA 1
ATOM 767 C C . ALA A 1 103 ? 6.344 -3.839 4.003 1.00 98.19 103 ALA A C 1
ATOM 769 O O . ALA A 1 103 ? 6.460 -4.788 4.789 1.00 98.19 103 ALA A O 1
ATOM 770 N N . GLY A 1 104 ? 5.200 -3.559 3.389 1.00 98.25 104 GLY A N 1
ATOM 771 C CA . GLY A 1 104 ? 4.062 -4.467 3.365 1.00 98.25 104 GLY A CA 1
ATOM 772 C C . GLY A 1 104 ? 3.233 -4.274 2.111 1.00 98.25 104 GLY A C 1
ATOM 773 O O . GLY A 1 104 ? 3.067 -3.153 1.661 1.00 98.25 104 GLY A O 1
ATOM 774 N N . ALA A 1 105 ? 2.699 -5.359 1.549 1.00 98.38 105 ALA A N 1
ATOM 775 C CA . ALA A 1 105 ? 1.940 -5.285 0.299 1.00 98.38 105 ALA A CA 1
ATOM 776 C C . ALA A 1 105 ? 0.781 -4.281 0.369 1.00 98.38 105 ALA A C 1
ATOM 778 O O . ALA A 1 105 ? 0.590 -3.480 -0.542 1.00 98.38 105 ALA A O 1
ATOM 779 N N . LEU A 1 106 ? 0.029 -4.303 1.475 1.00 98.38 106 LEU A N 1
ATOM 780 C CA . LEU A 1 106 ? -1.043 -3.348 1.718 1.00 98.38 106 LEU A CA 1
ATOM 781 C C . LEU A 1 106 ? -0.497 -2.029 2.250 1.00 98.38 106 LEU A C 1
ATOM 783 O O . LEU A 1 106 ? -0.855 -0.975 1.738 1.00 98.38 106 LEU A O 1
ATOM 787 N N . ALA A 1 107 ? 0.343 -2.085 3.284 1.00 98.38 107 ALA A N 1
ATOM 788 C CA . ALA A 1 107 ? 0.941 -0.881 3.837 1.00 98.38 107 ALA A CA 1
ATOM 789 C C . ALA A 1 107 ? 2.300 -1.115 4.491 1.00 98.38 107 ALA A C 1
ATOM 791 O O . ALA A 1 107 ? 2.535 -2.159 5.111 1.00 98.38 107 ALA A O 1
ATOM 792 N N . GLY A 1 108 ? 3.147 -0.086 4.476 1.00 98.00 108 GLY A N 1
ATOM 793 C CA . GLY A 1 108 ? 4.394 -0.090 5.236 1.00 98.00 108 GLY A CA 1
ATOM 794 C C . GLY A 1 108 ? 4.130 -0.222 6.738 1.00 98.00 108 GLY A C 1
ATOM 795 O O . GLY A 1 108 ? 4.658 -1.120 7.400 1.00 98.00 108 GLY A O 1
ATOM 796 N N . GLY A 1 109 ? 3.234 0.593 7.298 1.00 96.88 109 GLY A N 1
ATOM 797 C CA . GLY A 1 109 ? 2.866 0.457 8.707 1.00 96.88 109 GLY A CA 1
ATOM 798 C C . GLY A 1 109 ? 1.717 1.335 9.181 1.00 96.88 109 GLY A C 1
ATOM 799 O O . GLY A 1 109 ? 1.105 2.068 8.412 1.00 96.88 109 GLY A O 1
ATOM 800 N N . GLY A 1 110 ? 1.434 1.253 10.480 1.00 95.44 110 GLY A N 1
ATOM 801 C CA . GLY A 1 110 ? 0.469 2.117 11.157 1.00 95.44 110 GLY A CA 1
ATOM 802 C C . GLY A 1 110 ? -0.631 1.360 11.898 1.00 95.44 110 GLY A C 1
ATOM 803 O O . GLY A 1 110 ? -0.425 0.239 12.373 1.00 95.44 110 GLY A O 1
ATOM 804 N N . THR A 1 111 ? -1.797 1.994 12.021 1.00 95.56 111 THR A N 1
ATOM 805 C CA . THR A 1 111 ? -2.976 1.444 12.711 1.00 95.56 111 THR A CA 1
ATOM 806 C C . THR A 1 111 ? -4.120 1.271 11.718 1.00 95.56 111 THR A C 1
ATOM 808 O O . THR A 1 111 ? -4.457 2.216 11.011 1.00 95.56 111 THR A O 1
ATOM 811 N N . ALA A 1 112 ? -4.708 0.076 11.656 1.00 94.81 112 ALA A N 1
ATOM 812 C CA . ALA A 1 112 ? -5.826 -0.216 10.763 1.00 94.81 112 ALA A CA 1
ATOM 813 C C . ALA A 1 112 ? -6.643 -1.421 11.249 1.00 94.81 112 ALA A C 1
ATOM 815 O O . ALA A 1 112 ? -6.106 -2.330 11.894 1.00 94.81 112 ALA A O 1
ATOM 816 N N . ALA A 1 113 ? -7.923 -1.450 10.890 1.00 95.50 113 ALA A N 1
ATOM 817 C CA . ALA A 1 113 ? -8.749 -2.649 10.916 1.00 95.50 113 ALA A CA 1
ATOM 818 C C . ALA A 1 113 ? -8.678 -3.322 9.538 1.00 95.50 113 ALA A C 1
ATOM 820 O O . ALA A 1 113 ? -9.039 -2.721 8.533 1.00 95.50 113 ALA A O 1
ATOM 821 N N . ILE A 1 114 ? -8.196 -4.567 9.484 1.00 95.94 114 ILE A N 1
ATOM 822 C CA . ILE A 1 114 ? -8.035 -5.310 8.226 1.00 95.94 114 ILE A CA 1
ATOM 823 C C . ILE A 1 114 ? -8.877 -6.579 8.271 1.00 95.94 114 ILE A C 1
ATOM 825 O O . ILE A 1 114 ? -8.711 -7.409 9.172 1.00 95.94 114 ILE A O 1
ATOM 829 N N . GLN A 1 115 ? -9.740 -6.772 7.277 1.00 97.94 115 GLN A N 1
ATOM 830 C CA . GLN A 1 115 ? -10.592 -7.954 7.176 1.00 97.94 115 GLN A CA 1
ATOM 831 C C . GLN A 1 115 ? -10.635 -8.502 5.749 1.00 97.94 115 GLN A C 1
ATOM 833 O O . GLN A 1 115 ? -10.774 -7.764 4.787 1.00 97.94 115 GLN A O 1
ATOM 838 N N . ALA A 1 116 ? -10.577 -9.830 5.608 1.00 97.62 116 ALA A N 1
ATOM 839 C CA . ALA A 1 116 ? -10.744 -10.505 4.315 1.00 97.62 116 ALA A CA 1
ATOM 840 C C . ALA A 1 116 ? -9.796 -9.999 3.205 1.00 97.62 116 ALA A C 1
ATOM 842 O O . ALA A 1 116 ? -10.164 -10.001 2.035 1.00 97.62 116 ALA A O 1
ATOM 843 N N . VAL A 1 117 ? -8.578 -9.594 3.579 1.00 98.12 117 VAL A N 1
ATOM 844 C CA . VAL A 1 117 ? -7.532 -9.203 2.630 1.00 98.12 117 VAL A CA 1
ATOM 845 C C . VAL A 1 117 ? -6.705 -10.419 2.225 1.00 98.12 117 VAL A C 1
ATOM 847 O O . VAL A 1 117 ? -6.292 -11.215 3.076 1.00 98.12 117 VAL A O 1
ATOM 850 N N . HIS A 1 118 ? -6.456 -10.558 0.926 1.00 98.00 118 HIS A N 1
ATOM 851 C CA . HIS A 1 118 ? -5.590 -11.586 0.357 1.00 98.00 118 HIS A CA 1
ATOM 852 C C . HIS A 1 118 ? -4.408 -10.941 -0.359 1.00 98.00 118 HIS A C 1
ATOM 854 O O . HIS A 1 118 ? -4.587 -9.958 -1.068 1.00 98.00 118 HIS A O 1
ATOM 860 N N . VAL A 1 119 ? -3.212 -11.505 -0.184 1.00 98.25 119 VAL A N 1
ATOM 861 C CA . VAL A 1 119 ? -1.988 -11.012 -0.823 1.00 98.25 119 VAL A CA 1
ATOM 862 C C . VAL A 1 119 ? -1.229 -12.173 -1.459 1.00 98.25 119 VAL A C 1
ATOM 864 O O . VAL A 1 119 ? -1.034 -13.212 -0.820 1.00 98.25 119 VAL A O 1
ATOM 867 N N . THR A 1 120 ? -0.756 -11.972 -2.687 1.00 98.38 120 THR A N 1
ATOM 868 C CA . THR A 1 120 ? 0.258 -12.801 -3.359 1.00 98.38 120 THR A CA 1
ATOM 869 C C . THR A 1 120 ? 1.310 -11.904 -4.002 1.00 98.38 120 THR A C 1
ATOM 871 O O . THR A 1 120 ? 0.982 -10.795 -4.412 1.00 98.38 120 THR A O 1
ATOM 874 N N . GLY A 1 121 ? 2.556 -12.376 -4.073 1.00 97.38 121 GLY A N 1
ATOM 875 C CA . GLY A 1 121 ? 3.675 -11.580 -4.577 1.00 97.38 121 GLY A CA 1
ATOM 876 C C . GLY A 1 121 ? 4.917 -11.644 -3.687 1.00 97.38 121 GLY A C 1
ATOM 877 O O . GLY A 1 121 ? 5.053 -12.562 -2.866 1.00 97.38 121 GLY A O 1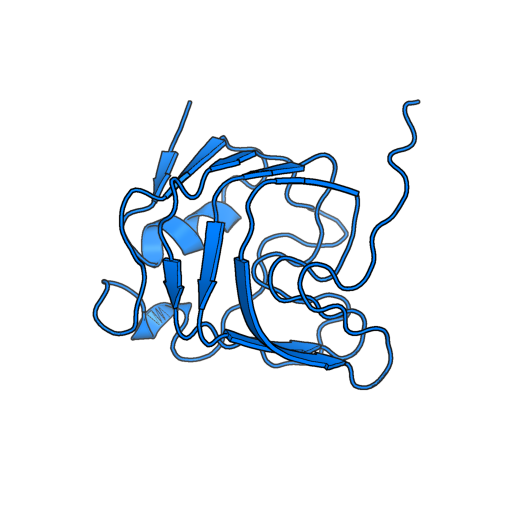
ATOM 878 N N . SER A 1 122 ? 5.801 -10.661 -3.847 1.00 97.69 122 SER A N 1
ATOM 879 C CA . SER A 1 122 ? 7.009 -10.428 -3.047 1.00 97.69 122 SER A CA 1
ATOM 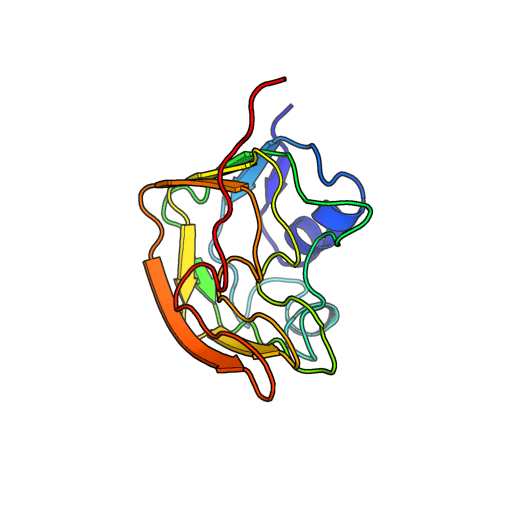880 C C . SER A 1 122 ? 6.888 -9.155 -2.214 1.00 97.69 122 SER A C 1
ATOM 882 O O . SER A 1 122 ? 6.321 -8.152 -2.636 1.00 97.69 122 SER A O 1
ATOM 884 N N . VAL A 1 123 ? 7.421 -9.217 -0.993 1.00 98.31 123 VAL A N 1
ATOM 885 C CA . VAL A 1 123 ? 7.572 -8.064 -0.103 1.00 98.31 123 VAL A CA 1
ATOM 886 C C . VAL A 1 123 ? 8.953 -8.155 0.524 1.00 98.31 123 VAL A C 1
ATOM 888 O O . VAL A 1 123 ? 9.242 -9.112 1.250 1.00 98.31 123 VAL A O 1
ATOM 891 N N . GLU A 1 124 ? 9.791 -7.164 0.262 1.00 97.94 124 GLU A N 1
ATOM 892 C CA . GLU A 1 124 ? 11.181 -7.113 0.690 1.00 97.94 124 GLU A CA 1
ATOM 893 C C . GLU A 1 124 ? 11.489 -5.784 1.382 1.00 97.94 124 GLU A C 1
ATOM 895 O O . GLU A 1 124 ? 10.932 -4.733 1.078 1.00 97.94 124 GLU A O 1
ATOM 900 N N . SER A 1 125 ? 12.376 -5.850 2.369 1.00 97.19 125 SER A N 1
ATOM 901 C CA . SER A 1 125 ? 12.895 -4.689 3.081 1.00 97.19 125 SER A CA 1
ATOM 902 C C . SER A 1 125 ? 14.406 -4.828 3.177 1.00 97.19 125 SER A C 1
ATOM 904 O O . SER A 1 125 ? 14.899 -5.918 3.495 1.00 97.19 125 SER A O 1
ATOM 906 N N . THR A 1 126 ? 15.137 -3.751 2.895 1.00 96.19 126 THR A N 1
ATOM 907 C CA . THR A 1 126 ? 16.606 -3.787 2.851 1.00 96.19 126 THR A CA 1
ATOM 908 C C . THR A 1 126 ? 17.262 -3.386 4.177 1.00 96.19 126 THR A C 1
ATOM 910 O O . THR A 1 126 ? 18.305 -3.954 4.512 1.00 96.19 126 THR A O 1
ATOM 913 N N . ASP A 1 127 ? 16.641 -2.506 4.971 1.00 95.19 127 ASP A N 1
ATOM 914 C CA . ASP A 1 127 ? 17.135 -2.047 6.283 1.00 95.19 127 ASP A CA 1
ATOM 915 C C . ASP A 1 127 ? 16.033 -1.939 7.362 1.00 95.19 127 ASP A C 1
ATOM 917 O O . ASP A 1 127 ? 16.135 -1.189 8.336 1.00 95.19 127 ASP A O 1
ATOM 921 N N . GLY A 1 128 ? 14.955 -2.720 7.246 1.00 95.00 128 GLY A N 1
ATOM 922 C CA . GLY A 1 128 ? 13.862 -2.675 8.215 1.00 95.00 128 GLY A CA 1
ATOM 923 C C . GLY A 1 128 ? 13.077 -3.972 8.361 1.00 95.00 128 GLY A C 1
ATOM 924 O O . GLY A 1 128 ? 13.614 -5.019 8.724 1.00 95.00 128 GLY A O 1
ATOM 925 N N . THR A 1 129 ? 11.753 -3.880 8.242 1.00 96.62 129 THR A N 1
ATOM 926 C CA . THR A 1 129 ? 10.839 -5.008 8.473 1.00 96.62 129 THR A CA 1
ATOM 927 C C . THR A 1 129 ? 9.956 -5.216 7.259 1.00 96.62 129 THR A C 1
ATOM 929 O O . THR A 1 129 ? 9.249 -4.302 6.849 1.00 96.62 129 THR A O 1
ATOM 932 N N . ALA A 1 130 ? 9.950 -6.440 6.739 1.00 97.75 130 ALA A N 1
ATOM 933 C CA . ALA A 1 130 ? 8.996 -6.883 5.733 1.00 97.75 130 ALA A CA 1
ATOM 934 C C . ALA A 1 130 ? 7.884 -7.711 6.390 1.00 97.75 130 ALA A C 1
ATOM 936 O O . ALA A 1 130 ? 8.153 -8.663 7.132 1.00 97.75 130 ALA A O 1
ATOM 937 N N . GLY A 1 131 ? 6.633 -7.365 6.104 1.00 97.69 131 GLY A N 1
ATOM 938 C CA . GLY A 1 131 ? 5.452 -8.106 6.530 1.00 97.69 131 GLY A CA 1
ATOM 939 C C . GLY A 1 131 ? 4.508 -8.316 5.356 1.00 97.69 131 GLY A C 1
ATOM 940 O O . GLY A 1 131 ? 4.170 -7.376 4.655 1.00 97.69 131 GLY A O 1
ATOM 941 N N . GLY A 1 132 ? 4.046 -9.549 5.137 1.00 97.38 132 GLY A N 1
ATOM 942 C CA . GLY A 1 132 ? 3.326 -9.900 3.904 1.00 97.38 132 GLY A CA 1
ATOM 943 C C . GLY A 1 132 ? 2.025 -9.126 3.638 1.00 97.38 132 GLY A C 1
ATOM 944 O O . GLY A 1 132 ? 1.589 -9.088 2.500 1.00 97.38 132 GLY A O 1
ATOM 945 N N . ILE A 1 133 ? 1.408 -8.507 4.652 1.00 97.00 133 ILE A N 1
ATOM 946 C CA . ILE A 1 133 ? 0.240 -7.622 4.476 1.00 97.00 133 ILE A CA 1
ATOM 947 C C . ILE A 1 133 ? 0.607 -6.210 4.928 1.00 97.00 133 ILE A C 1
ATOM 949 O O . ILE A 1 133 ? 0.631 -5.291 4.119 1.00 97.00 133 ILE A O 1
ATOM 953 N N . ILE A 1 134 ? 0.933 -6.054 6.213 1.00 97.31 134 ILE A N 1
ATOM 954 C CA . ILE A 1 134 ? 1.479 -4.816 6.770 1.00 97.31 134 ILE A CA 1
ATOM 955 C C . ILE A 1 134 ? 2.867 -5.102 7.321 1.00 97.31 134 ILE A C 1
ATOM 957 O O . ILE A 1 134 ? 3.047 -6.100 8.027 1.00 97.31 134 ILE A O 1
ATOM 961 N N . GLY A 1 135 ? 3.821 -4.214 7.050 1.00 97.38 135 GLY A N 1
ATOM 962 C CA . GLY A 1 135 ? 5.180 -4.349 7.558 1.00 97.38 135 GLY A CA 1
ATOM 963 C C . GLY A 1 135 ? 5.277 -4.154 9.074 1.00 97.38 135 GLY A C 1
ATOM 964 O O . GLY A 1 135 ? 5.855 -4.990 9.772 1.00 97.38 135 GLY A O 1
ATOM 965 N N . LYS A 1 136 ? 4.645 -3.108 9.623 1.00 95.69 136 LYS A N 1
ATOM 966 C CA . LYS A 1 136 ? 4.570 -2.877 11.077 1.00 95.69 136 LYS A CA 1
ATOM 967 C C . LYS A 1 136 ? 3.222 -2.327 11.545 1.00 95.69 136 LYS A C 1
ATOM 969 O O . LYS A 1 136 ? 2.909 -1.157 11.342 1.00 95.69 136 LYS A O 1
ATOM 974 N N . LEU A 1 137 ? 2.474 -3.152 12.276 1.00 90.25 137 LEU A N 1
ATOM 975 C CA . LEU A 1 137 ? 1.280 -2.725 13.009 1.00 90.25 137 LEU A CA 1
ATOM 976 C C . LEU A 1 137 ? 1.656 -2.063 14.340 1.00 90.25 137 LEU A C 1
ATOM 978 O O . LEU A 1 137 ? 2.481 -2.584 15.096 1.00 90.25 137 LEU A O 1
ATOM 982 N N . THR A 1 138 ? 1.021 -0.937 14.645 1.00 86.50 138 THR A N 1
ATOM 983 C CA . THR A 1 138 ? 1.100 -0.270 15.949 1.00 86.50 138 THR A CA 1
ATOM 984 C C . THR A 1 138 ? -0.239 -0.352 16.678 1.00 86.50 138 THR A C 1
ATOM 986 O O . THR A 1 138 ? -1.280 -0.631 16.084 1.00 86.50 138 THR A O 1
ATOM 989 N N . ASN A 1 139 ? -0.221 -0.163 17.999 1.00 80.19 139 ASN A N 1
ATOM 990 C CA . ASN A 1 139 ? -1.464 -0.077 18.759 1.00 80.19 139 ASN A CA 1
ATOM 991 C C . ASN A 1 139 ? -2.172 1.239 18.430 1.00 80.19 139 ASN A C 1
ATOM 993 O O . ASN A 1 139 ? -1.533 2.290 18.386 1.00 80.19 139 ASN A O 1
ATOM 997 N N . HIS A 1 140 ? -3.489 1.178 18.257 1.00 64.81 140 HIS A N 1
ATOM 998 C CA . HIS A 1 140 ? -4.332 2.365 18.264 1.00 64.81 140 HIS A CA 1
ATOM 999 C C . HIS A 1 140 ? -4.464 2.848 19.713 1.00 64.81 140 HIS A C 1
ATOM 1001 O O . HIS A 1 140 ? -5.079 2.169 20.537 1.00 64.81 140 HIS A O 1
ATOM 1007 N N . GLU A 1 141 ? -3.828 3.969 20.054 1.00 58.34 141 GLU A N 1
ATOM 1008 C CA . GLU A 1 141 ? -4.018 4.597 21.363 1.00 58.34 141 GLU A CA 1
ATOM 1009 C C . GLU A 1 141 ? -5.216 5.550 21.266 1.00 58.34 141 GLU A C 1
ATOM 1011 O O . GLU A 1 141 ? -5.112 6.622 20.674 1.00 58.34 141 GLU A O 1
ATOM 1016 N N . GLU A 1 142 ? -6.368 5.145 21.813 1.00 51.03 142 GLU A N 1
ATOM 1017 C CA . GLU A 1 142 ? -7.477 6.075 22.061 1.00 51.03 142 GLU A CA 1
ATOM 1018 C C . GLU A 1 142 ? -7.022 7.104 23.111 1.00 51.03 142 GLU A C 1
ATOM 1020 O O . GLU A 1 142 ? -6.612 6.722 24.213 1.00 51.03 142 GLU A O 1
ATOM 1025 N N . VAL A 1 143 ? -7.069 8.397 22.768 1.00 48.06 143 VAL A N 1
ATOM 1026 C CA . VAL A 1 143 ? -6.761 9.513 23.687 1.00 48.06 143 VAL A CA 1
ATOM 1027 C C . VAL A 1 143 ? -8.009 9.978 24.427 1.00 48.06 143 VAL A C 1
ATOM 1029 O O . VAL A 1 143 ? -9.049 10.172 23.759 1.00 48.06 143 VAL A O 1
#

Secondary structure (DSSP, 8-state):
-EEEE-SHHHHHGGGG-TTSEEEE-S-B-TTSTTIIIIISS-PPPBS-SSS-B-SEEE-TT-EEES-EE-SS-SEESSEEEEEEEEEES-EEEEEEEEESSEEESSEEEEEEEEES-EEEEEEEESSSEEESSEEEE------

Radius of gyration: 13.53 Å; chains: 1; bounding box: 37×27×43 Å

pLDDT: mean 94.87, std 8.24, range [48.06, 98.75]

Foldseek 3Di:
DEDEDDAVVSLVCCLVPLAHHYEYPAAYDPPGPCCVPAFVVAHDARADPVGFREYEYHDLQHEHEDGEHDDAAQKDANHAEYEAYEYENYEYYQYHAEYQEAWENQISEYEYHYYNYHYDHDIYYNHYATDHHYRYYDDRDDD

Sequence (143 aa):
MTTEISDWYDLDSIRDDLSGDYVLVNDLDEDTDGYSEVSGLEWEPLGGPDDPFTGDFEGQGHAIEGMTVSGDYDAAGLFSVLAGAEITGLVLKDVDVEAEGTAGALAGGGTAAIQAVHVTGSVESTDGTAGGIIGKLTNHEEV